Protein AF-A0AA50Y8N7-F1 (afdb_monomer)

InterPro domains:
  IPR000718 Peptidase M13 [PS51885] (1-62)
  IPR000718 Peptidase M13 [PTHR11733] (1-52)
  IPR008753 Peptidase M13, N-terminal domain [PF05649] (2-55)
  IPR024079 Metallopeptidase, catalytic domain superfamily [G3DSA:3.40.390.10] (1-27)
  IPR042089 Peptidase M13, domain 2 [G3DSA:1.10.1380.10] (28-60)

Secondary structure (DSSP, 8-state):
-TTT-HHHHHHHHHHHHPPPPTT-S---HHHHHHHHHHHHHHHHHHSPPPTT--HHHHHHH-

Organism: NCBI:txid2847599

Mean predicted aligned error: 3.77 Å

Radius of gyration: 19.17 Å; Cα contacts (8 Å, |Δi|>4): 20; chains: 1; bounding box: 41×15×50 Å

Sequence (62 aa):
DPCDDFYAFACGSFVKNTRIPDDKTSVNTFSLITDELQEQIRALLEEPMVENEPRPFVLAKT

Foldseek 3Di:
DCVVPVCCVVCVVVVVPDDADPPDPDDDPVVVVVVVVVVVVVVLLCDDDDPPDDPVSVVSND

pLDDT: mean 95.85, std 2.77, range [81.25, 98.5]

Structure (mmCIF, N/CA/C/O backbone):
data_AF-A0AA50Y8N7-F1
#
_entry.id   AF-A0AA50Y8N7-F1
#
loop_
_atom_site.group_PDB
_atom_site.id
_atom_site.type_symbol
_atom_site.label_atom_id
_atom_site.label_alt_id
_atom_site.label_comp_id
_atom_site.label_asym_id
_atom_site.label_entity_id
_atom_site.label_seq_id
_atom_site.pdbx_PDB_ins_code
_atom_site.Cartn_x
_atom_site.Cartn_y
_atom_site.Cartn_z
_atom_site.occupancy
_atom_site.B_iso_or_equiv
_atom_site.auth_seq_id
_atom_site.auth_comp_id
_atom_site.auth_asym_id
_atom_site.auth_atom_id
_atom_site.pdbx_PDB_model_num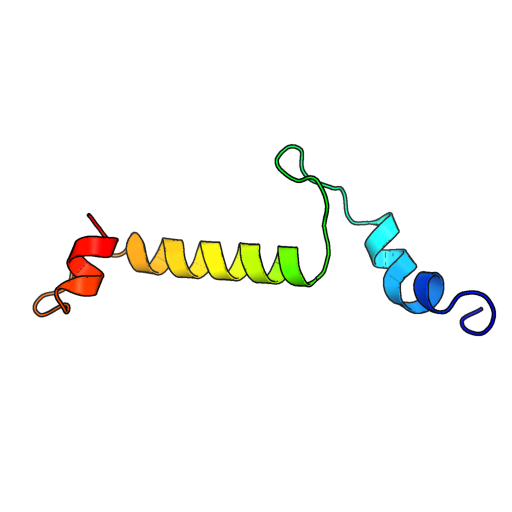
ATOM 1 N N . ASP A 1 1 ? 21.421 -5.493 -18.449 1.00 92.31 1 ASP A N 1
ATOM 2 C CA . ASP A 1 1 ? 22.691 -5.541 -17.711 1.00 92.31 1 ASP A CA 1
ATOM 3 C C . ASP A 1 1 ? 22.549 -4.623 -16.492 1.00 92.31 1 ASP A C 1
ATOM 5 O O . ASP A 1 1 ? 22.029 -3.527 -16.686 1.00 92.31 1 ASP A O 1
ATOM 9 N N . PRO A 1 2 ? 22.899 -5.032 -15.256 1.00 96.19 2 PRO A N 1
ATOM 10 C CA . PRO A 1 2 ? 22.906 -4.128 -14.098 1.00 96.19 2 PRO A CA 1
ATOM 11 C C . PRO A 1 2 ? 23.796 -2.886 -14.274 1.00 96.19 2 PRO A C 1
ATOM 13 O O . PRO A 1 2 ? 23.537 -1.879 -13.618 1.00 96.19 2 PRO A O 1
ATOM 16 N N . CYS A 1 3 ? 24.818 -2.939 -15.133 1.00 97.62 3 CYS A N 1
ATOM 17 C CA . CYS A 1 3 ? 25.678 -1.798 -15.452 1.00 97.62 3 CYS A CA 1
ATOM 18 C C . CYS A 1 3 ? 24.990 -0.759 -16.355 1.00 97.62 3 CYS A C 1
ATOM 20 O O . CYS A 1 3 ? 25.381 0.405 -16.322 1.00 97.62 3 CYS A O 1
ATOM 22 N N . ASP A 1 4 ? 23.968 -1.162 -17.122 1.00 98.12 4 ASP A N 1
ATOM 23 C CA . ASP A 1 4 ? 23.207 -0.273 -18.013 1.00 98.12 4 ASP A CA 1
ATOM 24 C C . ASP A 1 4 ? 21.987 0.339 -17.307 1.00 98.12 4 ASP A C 1
ATOM 26 O O . ASP A 1 4 ? 21.730 1.535 -17.415 1.00 98.12 4 ASP A O 1
ATOM 30 N N . ASP A 1 5 ? 21.227 -0.486 -16.578 1.00 98.00 5 ASP A N 1
ATOM 31 C CA . ASP A 1 5 ? 20.060 -0.059 -15.802 1.00 98.00 5 ASP A CA 1
ATOM 32 C C . ASP A 1 5 ? 19.902 -0.944 -14.561 1.00 98.00 5 ASP A C 1
ATOM 34 O O . ASP A 1 5 ? 19.274 -2.013 -14.572 1.00 98.00 5 ASP A O 1
ATOM 38 N N . PHE A 1 6 ? 20.491 -0.482 -13.461 1.00 98.38 6 PHE A N 1
ATOM 39 C CA . PHE A 1 6 ? 20.416 -1.182 -12.186 1.00 98.38 6 PHE A CA 1
ATOM 40 C C . PHE A 1 6 ? 18.987 -1.226 -11.624 1.00 98.38 6 PHE A C 1
ATOM 42 O O . PHE A 1 6 ? 18.630 -2.179 -10.930 1.00 98.38 6 PHE A O 1
ATOM 49 N N . TYR A 1 7 ? 18.144 -0.237 -11.943 1.00 97.88 7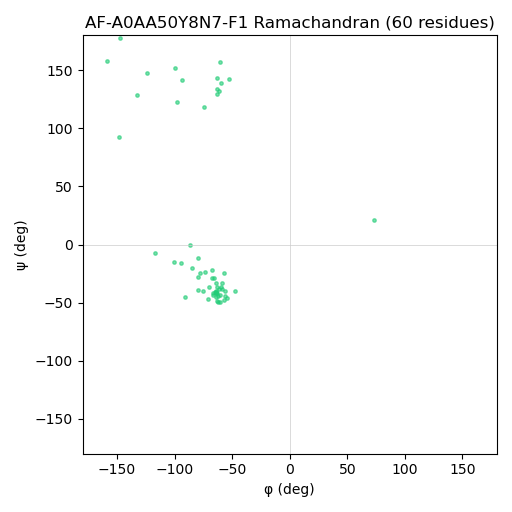 TYR A N 1
ATOM 50 C CA . TYR A 1 7 ? 16.759 -0.208 -11.479 1.00 97.88 7 TYR A CA 1
ATOM 51 C C . TYR A 1 7 ? 15.927 -1.284 -12.178 1.00 97.88 7 TYR A C 1
ATOM 53 O O . TYR A 1 7 ? 15.241 -2.054 -11.509 1.00 97.88 7 TYR A O 1
ATOM 61 N N . ALA A 1 8 ? 16.029 -1.416 -13.501 1.00 97.81 8 ALA A N 1
ATOM 62 C CA . ALA A 1 8 ? 15.368 -2.497 -14.229 1.00 97.81 8 ALA A CA 1
ATOM 63 C C . ALA A 1 8 ? 15.902 -3.876 -13.813 1.00 97.81 8 ALA A C 1
ATOM 65 O O . ALA A 1 8 ? 15.125 -4.826 -13.704 1.00 97.81 8 ALA A O 1
ATOM 66 N N . PHE A 1 9 ? 17.202 -3.992 -13.528 1.00 98.12 9 PHE A N 1
ATOM 67 C CA . PHE A 1 9 ? 17.787 -5.226 -13.006 1.00 98.12 9 PHE A CA 1
ATOM 68 C C . PHE A 1 9 ? 17.207 -5.619 -11.637 1.00 98.12 9 PHE A C 1
ATOM 70 O O . PHE A 1 9 ? 16.778 -6.758 -11.462 1.00 98.12 9 PHE A O 1
ATOM 77 N N . ALA A 1 10 ? 17.161 -4.691 -10.678 1.00 98.12 10 ALA A N 1
ATOM 78 C CA . ALA A 1 10 ? 16.714 -4.977 -9.315 1.00 98.12 10 ALA A CA 1
ATOM 79 C C . ALA A 1 10 ? 15.181 -5.021 -9.169 1.00 98.12 10 ALA A C 1
ATOM 81 O O . ALA A 1 10 ? 14.643 -5.854 -8.442 1.00 98.12 10 ALA A O 1
ATOM 82 N N . CYS A 1 11 ? 14.465 -4.129 -9.855 1.00 98.12 11 CYS A N 1
ATOM 83 C CA . CYS A 1 11 ? 13.035 -3.878 -9.661 1.00 98.12 11 CYS A CA 1
ATOM 84 C C . CYS A 1 11 ? 12.177 -4.201 -10.892 1.00 98.12 11 CYS A C 1
ATOM 86 O O . CYS A 1 11 ? 10.952 -4.183 -10.790 1.00 98.12 11 CYS A O 1
ATOM 88 N N . GLY A 1 12 ? 12.761 -4.524 -12.050 1.00 97.69 12 GLY A N 1
ATOM 89 C CA . GLY A 1 12 ? 12.003 -4.720 -13.293 1.00 97.69 12 GLY A CA 1
ATOM 90 C C . GLY A 1 12 ? 10.944 -5.822 -13.201 1.00 97.69 12 GLY A C 1
ATOM 91 O O . GLY A 1 12 ? 9.859 -5.686 -13.763 1.00 97.69 12 GLY A O 1
ATOM 92 N N . SER A 1 13 ? 11.208 -6.878 -12.423 1.00 97.75 13 SER A N 1
ATOM 93 C CA . SER A 1 13 ? 10.209 -7.918 -12.135 1.00 97.75 13 SER A CA 1
ATOM 94 C C . SER A 1 13 ? 9.014 -7.368 -11.350 1.00 97.75 13 SER A C 1
ATOM 96 O O . SER A 1 13 ? 7.868 -7.669 -11.674 1.00 97.75 13 SER A O 1
ATOM 98 N N . PHE A 1 14 ? 9.263 -6.513 -10.356 1.00 97.56 14 PHE A N 1
ATOM 99 C CA . PHE A 1 14 ? 8.205 -5.864 -9.586 1.00 97.56 14 PHE A CA 1
ATOM 100 C C . PHE A 1 14 ? 7.353 -4.955 -10.478 1.00 97.56 14 PHE A C 1
ATOM 102 O O . PHE A 1 14 ? 6.137 -5.092 -10.501 1.00 97.56 14 PHE A O 1
ATOM 109 N N . VAL A 1 15 ? 7.983 -4.098 -11.287 1.00 97.19 15 VAL A N 1
ATOM 110 C CA . VAL A 1 15 ? 7.272 -3.196 -12.213 1.00 97.19 15 VAL A CA 1
ATOM 111 C C . VAL A 1 15 ? 6.404 -3.974 -13.208 1.00 97.19 15 VAL A C 1
ATOM 113 O O . VAL A 1 15 ? 5.294 -3.554 -13.516 1.00 97.19 15 VAL A O 1
ATOM 116 N N . LYS A 1 16 ? 6.881 -5.126 -13.694 1.00 97.69 16 LYS A N 1
ATOM 117 C CA . LYS A 1 16 ? 6.133 -5.968 -14.637 1.00 97.69 16 LYS A CA 1
ATOM 118 C C . LYS A 1 16 ? 4.924 -6.662 -14.001 1.00 97.69 16 LYS A C 1
ATOM 120 O O . LYS A 1 16 ? 3.923 -6.863 -14.684 1.00 97.69 16 LYS A O 1
ATOM 125 N N . ASN A 1 17 ? 5.038 -7.078 -12.742 1.00 97.56 17 ASN A N 1
ATOM 126 C CA . ASN A 1 17 ? 4.051 -7.944 -12.090 1.00 97.56 17 ASN A CA 1
ATOM 127 C C . ASN A 1 17 ? 3.082 -7.189 -11.167 1.00 97.56 17 ASN A C 1
ATOM 129 O O . ASN A 1 17 ? 2.047 -7.738 -10.795 1.00 97.56 17 ASN A O 1
ATOM 133 N N . THR A 1 18 ? 3.392 -5.947 -10.803 1.00 96.69 18 THR A N 1
ATOM 134 C CA . THR A 1 18 ? 2.571 -5.137 -9.902 1.00 96.69 18 THR A CA 1
ATOM 135 C C . THR A 1 18 ? 1.680 -4.189 -10.699 1.00 96.69 18 THR A C 1
ATOM 137 O O . THR A 1 18 ? 2.161 -3.344 -11.451 1.00 96.69 18 THR A O 1
ATOM 140 N N . ARG A 1 19 ? 0.363 -4.286 -10.498 1.00 96.12 19 ARG A N 1
ATOM 141 C CA . ARG A 1 19 ? -0.617 -3.307 -10.991 1.00 96.12 19 ARG A CA 1
ATOM 142 C C . ARG A 1 19 ? -0.891 -2.279 -9.896 1.00 96.12 19 ARG A C 1
ATOM 144 O O . ARG A 1 19 ? -0.996 -2.655 -8.735 1.00 96.12 19 ARG A O 1
ATOM 151 N N . ILE A 1 20 ? -1.048 -1.008 -10.268 1.00 96.94 20 ILE A N 1
ATOM 152 C CA . ILE A 1 20 ? -1.547 0.026 -9.352 1.00 96.94 20 ILE A CA 1
ATOM 153 C C . ILE A 1 20 ? -3.066 -0.180 -9.180 1.00 96.94 20 ILE A C 1
ATOM 155 O O . ILE A 1 20 ? -3.774 -0.142 -10.191 1.00 96.94 20 ILE A O 1
ATOM 159 N N . PRO A 1 21 ? -3.562 -0.454 -7.956 1.00 95.88 21 PRO A N 1
ATOM 160 C CA . PRO A 1 21 ? -4.993 -0.560 -7.667 1.00 95.88 21 PRO A CA 1
ATOM 161 C C . PRO A 1 21 ? -5.756 0.735 -7.967 1.00 95.88 21 PRO A C 1
ATOM 163 O O . PRO A 1 21 ? -5.168 1.813 -7.966 1.00 95.88 21 PRO A O 1
ATOM 166 N N . ASP A 1 22 ? -7.068 0.637 -8.192 1.00 96.94 22 ASP A N 1
ATOM 167 C CA . ASP A 1 22 ? -7.894 1.776 -8.624 1.00 96.94 22 ASP A CA 1
ATOM 168 C C . ASP A 1 22 ? -8.029 2.872 -7.541 1.00 96.94 22 ASP A C 1
ATOM 170 O O . ASP A 1 22 ? -8.288 4.033 -7.855 1.00 96.94 22 ASP A O 1
ATOM 174 N N . ASP A 1 23 ? -7.823 2.524 -6.270 1.00 96.00 23 ASP A N 1
ATOM 175 C CA . ASP A 1 23 ? -7.822 3.422 -5.111 1.00 96.00 23 ASP A CA 1
ATOM 176 C C . ASP A 1 23 ? -6.455 4.078 -4.843 1.00 96.00 23 ASP A C 1
ATOM 178 O O . ASP A 1 23 ? -6.315 4.877 -3.915 1.00 96.00 23 ASP A O 1
ATOM 182 N N . LYS A 1 24 ? -5.434 3.773 -5.657 1.00 95.25 24 LYS A N 1
ATOM 183 C CA . LYS A 1 24 ? -4.058 4.235 -5.454 1.00 95.25 24 LYS A CA 1
ATOM 184 C C . LYS A 1 24 ? -3.511 4.975 -6.660 1.00 95.25 24 LYS A C 1
ATOM 186 O O . LYS A 1 24 ? -3.779 4.658 -7.811 1.00 95.25 24 LYS A O 1
ATOM 191 N N . THR A 1 25 ? -2.653 5.951 -6.388 1.00 96.38 25 THR A N 1
ATOM 192 C CA . THR A 1 25 ? -1.920 6.692 -7.427 1.00 96.38 25 THR A CA 1
ATOM 193 C C . THR A 1 25 ? -0.530 6.116 -7.695 1.00 96.38 25 THR A C 1
ATOM 195 O O . THR A 1 25 ? 0.085 6.437 -8.709 1.00 96.38 25 THR A O 1
ATOM 198 N N . SER A 1 26 ? -0.013 5.270 -6.798 1.00 96.38 26 SER A N 1
ATOM 199 C CA . SER A 1 26 ? 1.284 4.604 -6.932 1.00 96.38 26 SER A CA 1
ATOM 200 C C . SER A 1 26 ? 1.360 3.353 -6.054 1.00 96.38 26 SER A C 1
ATOM 202 O O . SER A 1 26 ? 0.631 3.241 -5.068 1.00 96.38 2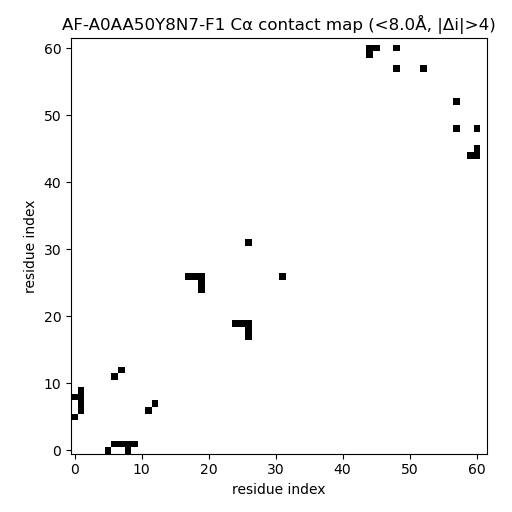6 SER A O 1
ATOM 204 N N . VAL A 1 27 ? 2.259 2.426 -6.405 1.00 97.25 27 VAL A N 1
ATOM 205 C CA . VAL A 1 27 ? 2.626 1.278 -5.563 1.00 97.25 27 VAL A CA 1
ATOM 206 C C . VAL A 1 27 ? 4.145 1.156 -5.513 1.00 97.25 27 VAL A C 1
ATOM 208 O O . VAL A 1 27 ? 4.826 1.148 -6.536 1.00 97.25 27 VAL A O 1
ATOM 211 N N . ASN A 1 28 ? 4.674 1.061 -4.302 1.00 96.50 28 ASN A N 1
ATOM 212 C CA . ASN A 1 28 ? 6.077 0.819 -3.984 1.00 96.50 28 ASN A CA 1
ATOM 213 C C . ASN A 1 28 ? 6.185 0.001 -2.682 1.00 96.50 28 ASN A C 1
ATOM 215 O O . ASN A 1 28 ? 5.178 -0.290 -2.033 1.00 96.50 28 ASN A O 1
ATOM 219 N N . THR A 1 29 ? 7.402 -0.345 -2.267 1.00 96.94 29 THR A N 1
ATOM 220 C CA . THR A 1 29 ? 7.629 -1.152 -1.058 1.00 96.94 29 THR A CA 1
ATOM 221 C C . THR A 1 29 ? 7.002 -0.544 0.198 1.00 96.94 29 THR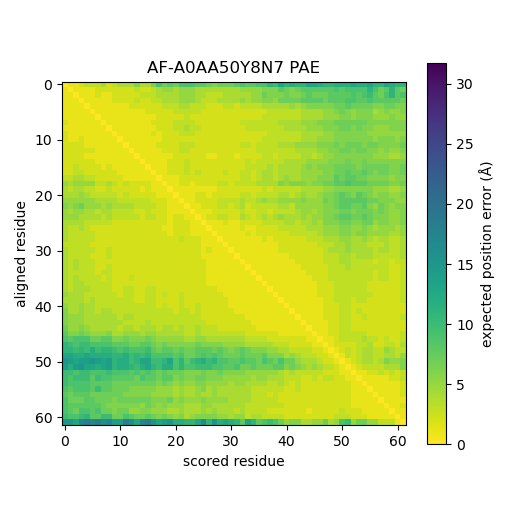 A C 1
ATOM 223 O O . THR A 1 29 ? 6.415 -1.272 0.990 1.00 96.94 29 THR A O 1
ATOM 226 N N . PHE A 1 30 ? 7.061 0.781 0.370 1.00 97.12 30 PHE A N 1
ATOM 227 C CA . 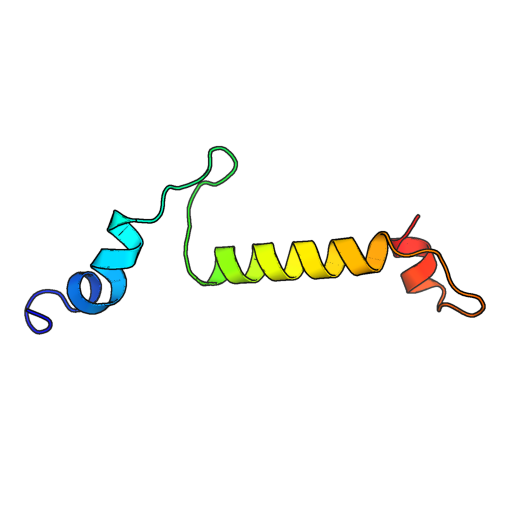PHE A 1 30 ? 6.452 1.436 1.530 1.00 97.12 30 PHE A CA 1
ATOM 228 C C . PHE A 1 30 ? 4.934 1.320 1.515 1.00 97.12 30 PHE A C 1
ATOM 230 O O . PHE A 1 30 ? 4.360 1.013 2.548 1.00 97.12 30 PHE A O 1
ATOM 237 N N . SER A 1 31 ? 4.290 1.492 0.356 1.00 96.88 31 SER A N 1
ATOM 238 C CA . SER A 1 31 ? 2.835 1.337 0.266 1.00 96.88 31 SER A CA 1
ATOM 239 C C . SER A 1 31 ? 2.378 -0.074 0.637 1.00 96.88 31 SER A C 1
ATOM 241 O O . SER A 1 31 ? 1.388 -0.206 1.340 1.00 96.88 31 SER A O 1
ATOM 243 N N . LEU A 1 32 ? 3.133 -1.110 0.250 1.00 96.81 32 LEU A N 1
ATOM 244 C CA . LEU A 1 32 ? 2.807 -2.493 0.609 1.00 96.81 32 LEU A CA 1
ATOM 245 C C . LEU A 1 32 ? 2.942 -2.731 2.117 1.00 96.81 32 LEU A C 1
ATOM 247 O O . LEU A 1 32 ? 2.067 -3.334 2.726 1.00 96.81 32 LEU A O 1
ATOM 251 N N . ILE A 1 33 ? 4.014 -2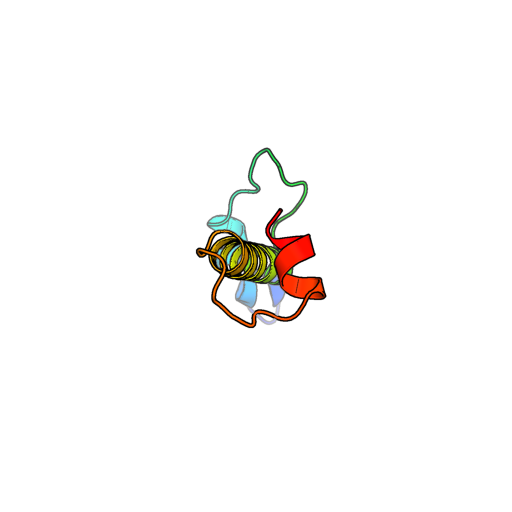.211 2.723 1.00 97.94 33 ILE A N 1
ATOM 252 C CA . ILE A 1 33 ? 4.224 -2.297 4.175 1.00 97.94 33 ILE A CA 1
ATOM 253 C C . ILE A 1 33 ? 3.132 -1.526 4.924 1.00 97.94 33 ILE A C 1
ATOM 255 O O . ILE A 1 33 ? 2.650 -1.983 5.955 1.00 97.94 33 ILE A O 1
ATOM 259 N N . THR A 1 34 ? 2.744 -0.348 4.430 1.00 97.75 34 THR A N 1
ATOM 260 C CA . THR A 1 34 ? 1.680 0.453 5.039 1.00 97.75 34 THR A CA 1
ATOM 261 C C . THR A 1 34 ? 0.338 -0.264 4.977 1.00 97.75 34 THR A C 1
ATOM 263 O O . THR A 1 34 ? -0.354 -0.263 5.988 1.00 97.75 34 THR A O 1
ATOM 266 N N . ASP A 1 35 ? -0.002 -0.907 3.859 1.00 96.94 35 ASP A N 1
ATOM 267 C CA . ASP A 1 35 ? -1.240 -1.689 3.746 1.00 96.94 35 ASP A CA 1
ATOM 268 C C . ASP A 1 35 ? -1.273 -2.824 4.766 1.00 96.94 35 ASP A C 1
ATOM 270 O O . ASP A 1 35 ? -2.234 -2.962 5.517 1.00 96.94 35 ASP A O 1
ATOM 274 N N . GLU A 1 36 ? -0.196 -3.609 4.834 1.00 98.12 36 GLU A N 1
ATOM 275 C CA . GLU A 1 36 ? -0.095 -4.719 5.781 1.00 98.12 36 GLU A CA 1
ATOM 276 C C . GLU A 1 36 ? -0.191 -4.225 7.230 1.00 98.12 36 GLU A C 1
ATOM 278 O O . GLU A 1 36 ? -0.918 -4.797 8.042 1.00 98.12 36 GLU A O 1
ATOM 283 N N . LEU A 1 37 ? 0.492 -3.124 7.553 1.00 98.50 37 LEU A N 1
ATOM 284 C CA . LEU A 1 37 ? 0.430 -2.512 8.876 1.00 98.50 37 LEU A CA 1
ATOM 285 C C . LEU A 1 37 ? -0.984 -2.019 9.210 1.00 98.50 37 LEU A C 1
ATOM 287 O O . LEU A 1 37 ? -1.442 -2.188 10.338 1.00 98.50 37 LEU A O 1
ATOM 291 N N . GLN A 1 38 ? -1.678 -1.404 8.253 1.00 97.69 38 GLN A N 1
ATOM 292 C CA . GLN A 1 38 ? -3.045 -0.927 8.446 1.00 97.69 38 GLN A CA 1
ATOM 293 C C . GLN A 1 38 ? -4.016 -2.081 8.687 1.00 97.69 38 GLN A C 1
ATOM 295 O O . GLN A 1 38 ? -4.848 -1.972 9.585 1.00 97.69 38 GLN A O 1
ATOM 300 N N . GLU A 1 39 ? -3.876 -3.197 7.969 1.00 98.12 39 GLU A N 1
ATOM 301 C CA . GLU A 1 39 ? -4.677 -4.403 8.212 1.00 98.12 39 GLU A CA 1
ATOM 302 C C . GLU A 1 39 ? -4.408 -4.998 9.601 1.00 98.12 39 GLU A C 1
ATOM 304 O O . GLU A 1 39 ? -5.344 -5.378 10.305 1.00 98.12 39 GLU A O 1
ATOM 309 N N . GLN A 1 40 ? -3.153 -5.008 10.061 1.00 98.12 40 GLN A N 1
ATOM 310 C CA . GLN A 1 40 ? -2.825 -5.447 11.423 1.00 98.12 40 GLN A CA 1
ATOM 311 C C . GLN A 1 40 ? -3.446 -4.534 12.488 1.00 98.12 40 GLN A C 1
ATOM 313 O O . GLN A 1 40 ? -4.030 -5.021 13.454 1.00 98.12 40 GLN A O 1
ATOM 318 N N . ILE A 1 41 ? -3.358 -3.211 12.316 1.00 97.38 41 ILE A N 1
ATOM 319 C CA . ILE A 1 41 ? -3.981 -2.246 13.234 1.00 97.38 41 ILE A CA 1
ATOM 320 C C . ILE A 1 41 ? -5.498 -2.427 13.239 1.00 97.38 41 ILE A C 1
ATOM 322 O O . ILE A 1 41 ? -6.107 -2.448 14.305 1.00 97.38 41 ILE A O 1
ATOM 326 N N . ARG A 1 42 ? -6.107 -2.587 12.062 1.00 97.00 42 ARG A N 1
ATOM 327 C CA . ARG A 1 42 ? -7.539 -2.834 11.925 1.00 97.00 42 ARG A CA 1
ATOM 328 C C . ARG A 1 42 ? -7.959 -4.082 12.695 1.00 97.00 42 ARG A C 1
ATOM 330 O O . ARG A 1 42 ? -8.898 -3.998 13.477 1.00 97.00 42 ARG A O 1
ATOM 337 N N . ALA A 1 43 ? -7.238 -5.191 12.537 1.00 96.50 43 ALA A N 1
ATOM 338 C CA . ALA A 1 43 ? -7.520 -6.422 13.270 1.00 96.50 43 ALA A CA 1
ATOM 339 C C . ALA A 1 43 ? -7.503 -6.199 14.793 1.00 96.50 43 ALA A C 1
ATOM 341 O O . ALA A 1 43 ? -8.433 -6.613 15.475 1.00 96.50 43 ALA A O 1
ATOM 342 N N . LEU A 1 44 ? -6.509 -5.469 15.316 1.00 94.81 44 LEU A N 1
ATOM 343 C CA . LEU A 1 44 ? -6.416 -5.139 16.747 1.00 94.81 44 LEU A CA 1
ATOM 344 C C . LEU A 1 44 ? -7.569 -4.252 17.243 1.00 94.81 44 LEU A C 1
ATOM 346 O O . LEU A 1 44 ? -7.977 -4.355 18.400 1.00 94.81 44 LEU A O 1
ATOM 350 N N . LEU A 1 45 ? -8.079 -3.355 16.396 1.00 95.00 45 LEU A N 1
ATOM 351 C CA . LEU A 1 45 ? -9.196 -2.476 16.748 1.00 95.00 45 LEU A CA 1
ATOM 352 C C . LEU A 1 45 ? -10.559 -3.177 16.649 1.00 95.00 45 LEU A C 1
ATOM 354 O O . LEU A 1 45 ? -11.478 -2.818 17.378 1.00 95.00 45 LEU A O 1
ATOM 358 N N . GLU A 1 46 ? -10.692 -4.182 15.784 1.00 95.12 46 GLU A N 1
ATOM 359 C CA . GLU A 1 46 ? -11.913 -4.987 15.642 1.00 95.12 46 GLU A CA 1
ATOM 360 C C . GLU A 1 46 ? -12.050 -6.070 16.733 1.00 95.12 46 GLU A C 1
ATOM 362 O O . GLU A 1 46 ? -13.124 -6.655 16.898 1.00 95.12 46 GLU A O 1
ATOM 367 N N . GLU A 1 47 ? -10.994 -6.337 17.509 1.00 93.25 47 GLU A N 1
ATOM 368 C CA . GLU A 1 47 ? -11.052 -7.258 18.644 1.00 93.25 47 GLU A CA 1
ATOM 369 C C . GLU A 1 47 ? -12.014 -6.769 19.745 1.00 93.25 47 GLU A C 1
ATOM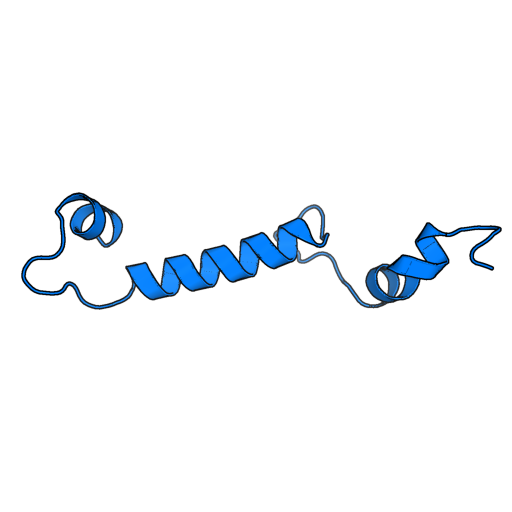 371 O O . GLU A 1 47 ? -12.049 -5.573 20.066 1.00 93.25 47 GLU A O 1
ATOM 376 N N . PRO A 1 48 ? -12.749 -7.688 20.408 1.00 92.12 48 PRO A N 1
ATOM 377 C CA . PRO A 1 48 ? -13.601 -7.339 21.537 1.00 92.12 48 PRO A CA 1
ATOM 378 C C . PRO A 1 48 ? -12.842 -6.552 22.608 1.00 92.12 48 PRO A C 1
ATOM 380 O O . PRO A 1 48 ? -11.684 -6.840 22.917 1.00 92.12 48 PRO A O 1
ATOM 383 N N . MET A 1 49 ? -13.513 -5.572 23.215 1.00 90.88 49 MET A N 1
ATOM 384 C CA . MET A 1 49 ? -12.944 -4.857 24.355 1.00 90.88 49 MET A CA 1
ATOM 385 C C . MET A 1 49 ? -12.727 -5.820 25.522 1.00 90.88 49 MET A C 1
ATOM 387 O O . MET A 1 49 ? -13.621 -6.595 25.875 1.00 90.88 49 MET A O 1
ATOM 391 N N . VAL A 1 50 ? -11.548 -5.745 26.134 1.00 92.06 50 VAL A N 1
ATOM 392 C CA . VAL A 1 50 ? -11.198 -6.556 27.306 1.00 92.06 50 VAL A CA 1
ATOM 393 C C . VAL A 1 50 ? -11.357 -5.754 28.593 1.00 92.06 50 VAL A C 1
ATOM 395 O O . VAL A 1 50 ? -11.224 -4.528 28.621 1.00 92.06 50 VAL A O 1
ATOM 398 N N . GLU A 1 51 ? -11.649 -6.449 29.691 1.00 89.75 51 GLU A N 1
ATOM 399 C CA . GLU A 1 51 ? -11.749 -5.816 31.004 1.00 89.75 51 GLU A CA 1
ATOM 400 C C . GLU A 1 51 ? -10.385 -5.222 31.408 1.00 89.75 51 GLU A C 1
ATOM 402 O O . GLU A 1 51 ? -9.363 -5.905 31.356 1.00 89.75 51 GLU A O 1
ATOM 407 N N . ASN A 1 52 ? -10.375 -3.950 31.826 1.00 92.69 52 ASN A N 1
ATOM 408 C CA . ASN A 1 52 ? -9.179 -3.142 32.130 1.00 92.69 52 ASN A CA 1
ATOM 409 C C . ASN A 1 52 ? -8.346 -2.673 30.923 1.00 92.69 52 ASN A C 1
ATOM 411 O O . ASN A 1 52 ? -7.185 -2.292 31.087 1.00 92.69 52 ASN A O 1
ATOM 415 N N . GLU A 1 53 ? -8.923 -2.632 29.722 1.00 93.38 53 GLU A N 1
ATOM 416 C CA . GLU A 1 53 ? -8.277 -1.982 28.582 1.00 93.38 53 GLU A CA 1
ATOM 417 C C . GLU A 1 53 ? -8.060 -0.471 28.846 1.00 93.38 53 GLU A C 1
ATOM 419 O O . GLU A 1 53 ? -8.982 0.220 29.300 1.00 93.38 53 GLU A O 1
ATOM 424 N N . PRO A 1 54 ? -6.856 0.087 28.594 1.00 94.75 54 PRO A N 1
ATOM 425 C CA . PRO A 1 54 ? -6.615 1.507 28.818 1.00 94.75 54 PRO A CA 1
ATOM 426 C C . PRO A 1 54 ? -7.557 2.380 27.981 1.00 94.75 54 PRO A C 1
ATOM 428 O O . PRO A 1 54 ? -7.764 2.135 26.793 1.00 94.75 54 PRO A O 1
ATOM 431 N N . ARG A 1 55 ? -8.067 3.463 28.584 1.00 94.06 55 ARG A N 1
ATOM 432 C CA . ARG A 1 55 ? -9.054 4.367 27.961 1.00 94.06 55 ARG A CA 1
ATOM 433 C C . ARG A 1 55 ? -8.715 4.809 26.524 1.00 94.06 55 ARG A C 1
ATOM 435 O O . ARG A 1 55 ? -9.646 4.868 25.727 1.00 94.06 55 ARG A O 1
ATOM 442 N N . PRO A 1 56 ? -7.454 5.117 26.153 1.00 94.94 56 PRO A N 1
ATOM 443 C CA . PRO A 1 56 ? -7.130 5.468 24.769 1.00 94.94 56 PRO A CA 1
ATOM 444 C C . PRO A 1 56 ? -7.462 4.370 23.750 1.00 94.94 56 PRO A C 1
ATOM 446 O O . PRO A 1 56 ? -7.923 4.694 22.663 1.00 94.94 56 PRO A O 1
ATOM 449 N N . PHE A 1 57 ? -7.277 3.093 24.098 1.00 93.44 57 PHE A N 1
ATOM 450 C CA . PHE A 1 57 ? -7.597 1.976 23.206 1.00 93.44 57 PHE A CA 1
ATOM 451 C C . PHE A 1 57 ? -9.105 1.744 23.121 1.00 93.44 57 PHE A C 1
ATOM 453 O O . PHE A 1 57 ? -9.622 1.581 22.023 1.00 93.44 57 PHE A O 1
ATOM 460 N N . VAL A 1 58 ? -9.827 1.864 24.243 1.00 93.94 58 VAL A N 1
ATOM 461 C CA . VAL A 1 58 ? -11.303 1.840 24.249 1.00 93.94 58 VAL A CA 1
ATOM 462 C C . VAL A 1 58 ? -11.871 2.893 23.293 1.00 93.94 58 VAL A C 1
ATOM 464 O O . VAL A 1 58 ? -12.733 2.578 22.486 1.00 93.94 58 VAL A O 1
ATOM 467 N N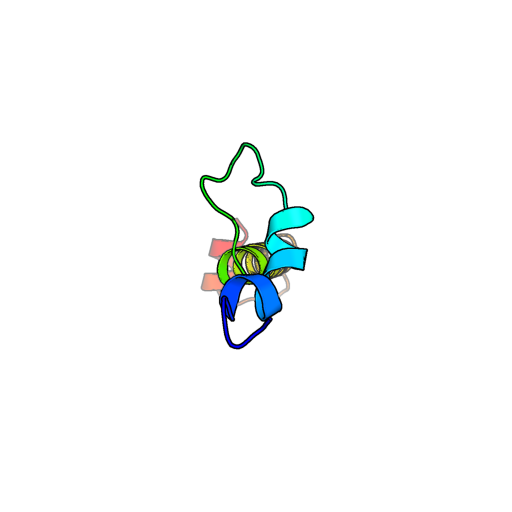 . LEU A 1 59 ? -11.349 4.125 23.336 1.00 94.44 59 LEU A N 1
ATOM 468 C CA . LEU A 1 59 ? -11.783 5.210 22.447 1.00 94.44 59 LEU A CA 1
ATOM 469 C C . LEU A 1 59 ? 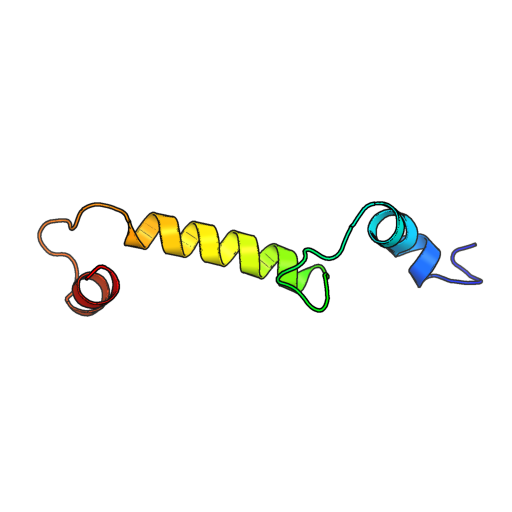-11.420 4.982 20.975 1.00 94.44 59 LEU A C 1
ATOM 471 O O . LEU A 1 59 ? -12.104 5.507 20.109 1.00 94.44 59 LEU A O 1
ATOM 475 N N . ALA A 1 60 ? -10.336 4.261 20.688 1.00 94.25 60 ALA A N 1
ATOM 476 C CA . ALA A 1 60 ? -9.938 3.952 19.318 1.00 94.25 60 ALA A CA 1
ATOM 477 C C . ALA A 1 60 ? -10.778 2.820 18.697 1.00 94.25 60 ALA A C 1
ATOM 479 O O . ALA A 1 60 ? -10.871 2.746 17.474 1.00 94.25 60 ALA A O 1
ATOM 480 N N . LYS A 1 61 ? -11.366 1.945 19.526 1.00 94.19 61 LYS A N 1
ATOM 481 C CA . LYS A 1 61 ? -12.227 0.827 19.105 1.00 94.19 61 LYS A CA 1
ATOM 482 C C . LYS A 1 61 ? -13.702 1.216 18.897 1.00 94.19 61 LYS A C 1
ATOM 484 O O . LYS A 1 61 ? -14.425 0.470 18.243 1.00 94.19 61 LYS A O 1
ATOM 489 N N . THR A 1 62 ? -14.161 2.333 19.475 1.00 81.25 62 THR A N 1
ATOM 490 C CA . THR A 1 62 ? -15.554 2.838 19.404 1.00 81.25 62 THR A CA 1
ATOM 491 C C . THR A 1 62 ? -15.730 3.943 18.377 1.00 81.25 62 THR A C 1
ATOM 493 O O . THR A 1 62 ? -16.760 3.924 17.671 1.00 81.25 62 THR A O 1
#

Solvent-accessible surface area (backbone atoms only — not comparable to full-atom values): 3972 Å² total; per-residue (Å²): 103,60,91,81,38,47,60,55,62,77,42,37,68,53,64,74,73,56,76,66,52,95,94,46,96,68,77,52,75,64,55,55,53,50,52,54,50,49,52,54,52,48,54,65,41,71,48,82,90,57,92,86,59,56,68,72,58,54,62,70,52,107